Protein 3RCP (pdb70)

CATH classification: 2.30.29.30

InterPro domains:
  IPR001849 Pleckstrin homology domain [PF00169] (1-91)
  IPR001849 Pleckstrin homology domain [PS50003] (1-93)
  IPR001849 Pleckstrin homology domain [SM00233] (1-95)
  IPR011993 PH-like domain superfamily [G3DSA:2.30.29.30] (1-100)
  IPR045188 PH domain containing protein Boi1/Boi2-like [PTHR22902] (1-297)

Structure (mmCIF, N/CA/C/O backbone):
data_3RCP
#
_entry.id   3RCP
#
_cell.length_a   31.025
_cell.length_b   31.025
_cell.length_c   216.690
_cell.angle_alpha   90.00
_cell.angle_beta   90.00
_cell.angle_gamm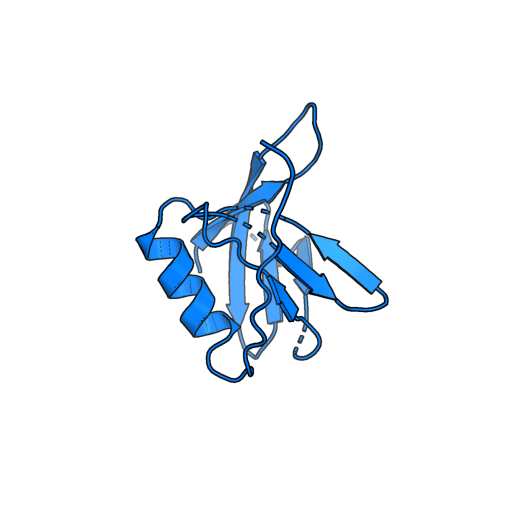a   90.00
#
_symmetry.space_group_name_H-M   'P 41 21 2'
#
loop_
_entity.id
_entity.type
_entity.pdbx_description
1 polymer 'Pleckstrin homology domain-containing family A member 3'
2 non-polymer GLYCEROL
3 water water
#
loop_
_a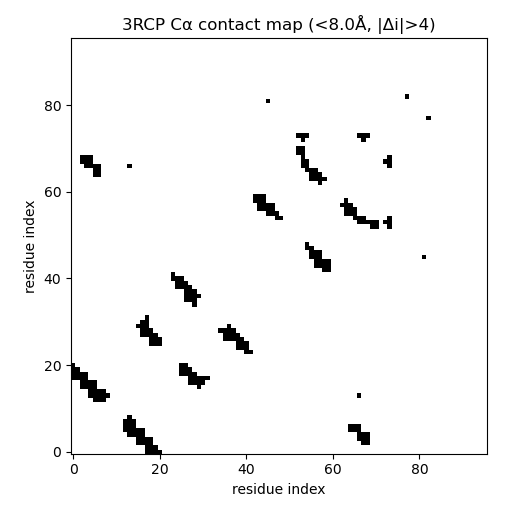tom_site.group_PDB
_atom_site.id
_atom_site.type_symbol
_atom_site.label_atom_id
_atom_site.labe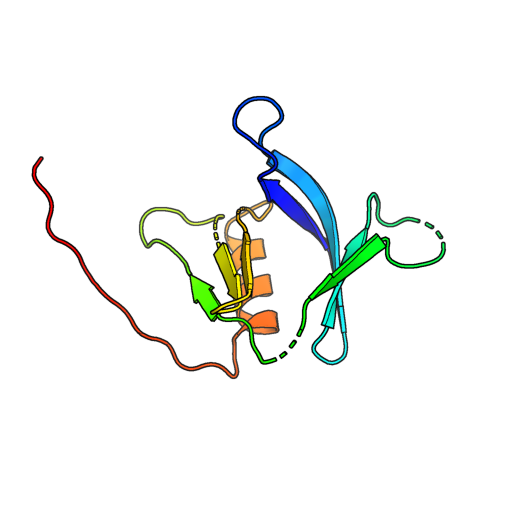l_alt_id
_atom_site.label_comp_id
_atom_site.label_asym_id
_atom_site.label_entity_id
_atom_site.label_seq_id
_atom_site.pdbx_PDB_ins_code
_atom_site.Cartn_x
_atom_site.Cartn_y
_atom_site.Cartn_z
_atom_site.occupancy
_atom_site.B_iso_or_equiv
_atom_site.auth_seq_id
_atom_site.auth_comp_id
_atom_site.auth_asym_id
_atom_site.auth_atom_id
_atom_site.pdbx_PDB_model_num
ATOM 9 N N . GLU A 1 2 ? 5.150 15.890 26.370 1.00 14.95 2 GLU A N 1
ATOM 10 C CA . GLU A 1 2 ? 3.706 15.887 26.422 1.00 18.13 2 GLU A CA 1
ATOM 11 C C . GLU A 1 2 ? 3.107 17.061 25.672 1.00 25.81 2 GLU A C 1
ATOM 12 O O . GLU A 1 2 ? 3.711 18.109 25.564 1.00 28.63 2 GLU A O 1
ATOM 18 N N . GLY A 1 3 ? 1.912 16.867 25.152 1.00 20.41 3 GLY A N 1
ATOM 19 C CA . GLY A 1 3 ? 1.213 17.928 24.474 1.00 23.65 3 GLY A CA 1
ATOM 20 C C . GLY A 1 3 ? 0.041 17.469 23.645 1.00 20.52 3 GLY A C 1
ATOM 21 O O . GLY A 1 3 ? -0.239 16.300 23.544 1.00 20.03 3 GLY A O 1
ATOM 22 N N . VAL A 1 4 ? -0.640 18.431 23.052 1.00 18.59 4 VAL A N 1
ATOM 23 C CA . VAL A 1 4 ? -1.783 18.160 22.217 1.00 17.97 4 VAL A CA 1
ATOM 24 C C . VAL A 1 4 ? -1.293 17.736 20.850 1.00 19.08 4 VAL A C 1
ATOM 25 O O . VAL A 1 4 ? -0.344 18.288 20.343 1.00 20.71 4 VAL A O 1
ATOM 29 N N . LEU A 1 5 ? -1.963 16.753 20.275 1.00 16.23 5 LEU A N 1
ATOM 30 C CA . LEU A 1 5 ? -1.841 16.420 18.874 1.00 16.52 5 LEU A CA 1
ATOM 31 C C . LEU A 1 5 ? -3.261 16.162 18.409 1.00 19.35 5 LEU A C 1
ATOM 32 O O . LEU A 1 5 ? -4.075 15.676 19.170 1.00 23.69 5 LEU A O 1
ATOM 37 N N . TYR A 1 6 ? -3.571 16.491 17.170 1.00 22.44 6 TYR A N 1
ATOM 38 C CA . TYR A 1 6 ? -4.867 16.128 16.661 1.00 23.96 6 TYR A CA 1
ATOM 39 C C . TYR A 1 6 ? -4.787 14.733 16.091 1.00 25.95 6 TYR A C 1
ATOM 40 O O . TYR A 1 6 ? -3.811 14.381 15.461 1.00 23.01 6 TYR A O 1
ATOM 49 N N . LYS A 1 7 ? -5.824 13.949 16.330 1.00 21.94 7 LYS A N 1
ATOM 50 C CA . LYS A 1 7 ? -5.940 12.617 15.775 1.00 25.18 7 LYS A CA 1
ATOM 51 C C . LYS A 1 7 ? -7.042 12.598 14.741 1.00 24.54 7 LYS A C 1
ATOM 52 O O . LYS A 1 7 ? -8.134 13.063 15.000 1.00 26.48 7 LYS A O 1
ATOM 58 N N . TRP A 1 8 ? -6.745 12.067 13.564 1.00 23.01 8 TRP A N 1
ATOM 59 C CA . TRP A 1 8 ? -7.748 11.952 12.516 1.00 21.39 8 TRP A CA 1
ATOM 60 C C . TRP A 1 8 ? -8.753 10.884 12.916 1.00 23.56 8 TRP A C 1
ATOM 61 O O . TRP A 1 8 ? -8.390 9.757 13.189 1.00 25.03 8 TRP A O 1
ATOM 72 N N . THR A 1 9 ? -10.014 11.273 12.989 1.00 20.70 9 THR A N 1
ATOM 73 C CA . THR A 1 9 ? -11.070 10.351 13.343 1.00 19.57 9 THR A CA 1
ATOM 74 C C . THR A 1 9 ? -11.670 9.786 12.072 1.00 26.02 9 THR A C 1
ATOM 75 O O . THR A 1 9 ? -11.564 8.617 11.801 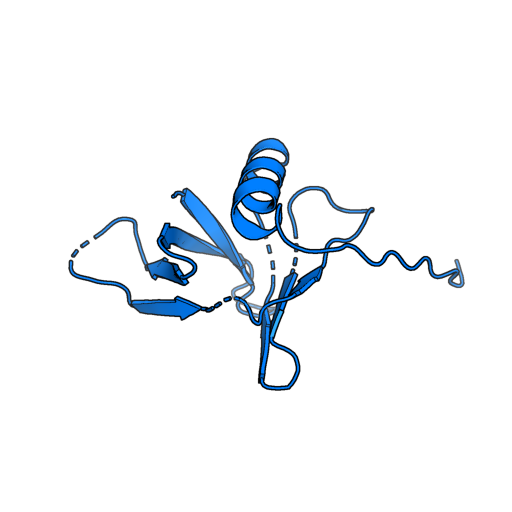1.00 34.09 9 THR A O 1
ATOM 79 N N . ASN A 1 10 ? -12.290 10.643 11.286 1.00 29.50 10 ASN A N 1
ATOM 80 C CA . ASN A 1 10 ? -12.891 10.251 10.033 1.00 22.98 10 ASN A CA 1
ATOM 81 C C . ASN A 1 10 ? -13.305 11.491 9.254 1.00 23.95 10 ASN A C 1
ATOM 82 O O . ASN A 1 10 ? -13.102 12.590 9.699 1.00 23.84 10 ASN A O 1
ATOM 87 N N . TYR A 1 11 ? -13.884 11.300 8.083 1.00 27.34 11 TYR A N 1
ATOM 88 C CA . TYR A 1 11 ? -14.174 12.411 7.191 1.00 26.10 11 TYR A CA 1
ATOM 89 C C . TYR A 1 11 ? -15.166 13.424 7.761 1.00 20.64 11 TYR A C 1
ATOM 90 O O . TYR A 1 11 ? -15.142 14.579 7.383 1.00 25.18 11 TYR A O 1
ATOM 99 N N . LEU A 1 12 ? -16.020 12.978 8.676 1.00 22.68 12 LEU A N 1
ATOM 100 C CA . LEU A 1 12 ? -17.052 13.827 9.280 1.00 24.32 12 LEU A CA 1
ATOM 101 C C . LEU A 1 12 ? -16.595 14.545 10.547 1.00 25.32 12 LEU A C 1
ATOM 102 O O . LEU A 1 12 ? -16.758 15.742 10.675 1.00 27.05 12 LEU A O 1
ATOM 107 N N . THR A 1 13 ? -16.026 13.799 11.481 1.00 26.84 13 THR A N 1
ATOM 108 C CA . THR A 1 13 ? -15.541 14.382 12.726 1.00 26.93 13 THR A CA 1
ATOM 109 C C . THR A 1 13 ? -14.105 14.892 12.634 1.00 24.13 13 THR A C 1
ATOM 110 O O . THR A 1 13 ? -13.680 15.681 13.445 1.00 22.10 13 THR A O 1
ATOM 114 N N . GLY A 1 14 ? -13.379 14.426 11.636 1.00 18.60 14 GLY A N 1
ATOM 115 C CA . GLY A 1 14 ? -12.071 14.952 11.337 1.00 28.02 14 GLY A CA 1
ATOM 116 C C . GLY A 1 14 ? -11.051 14.996 12.453 1.00 25.73 14 GLY A C 1
ATOM 117 O O . GLY A 1 14 ? -10.919 14.083 13.236 1.00 24.62 14 GLY A O 1
ATOM 118 N N . TRP A 1 15 ? -10.297 16.079 12.488 1.00 24.72 15 TRP A N 1
ATOM 119 C CA . TRP A 1 15 ? -9.217 16.208 13.439 1.00 21.36 15 TRP A CA 1
ATOM 120 C C . TRP A 1 15 ? -9.758 16.478 14.828 1.00 22.95 15 TRP A C 1
ATOM 121 O O . TRP A 1 15 ? -10.407 17.472 15.047 1.00 26.98 15 TRP A O 1
ATOM 132 N N . GLN A 1 16 ? -9.469 15.588 15.760 1.00 22.21 16 GLN A N 1
ATOM 133 C CA . GLN A 1 16 ? -9.878 15.777 17.141 1.00 25.33 16 GLN A CA 1
ATOM 134 C C . GLN A 1 16 ? -8.667 15.834 18.067 1.00 24.56 16 GLN A C 1
ATOM 135 O O . GLN A 1 16 ? -7.809 14.981 18.017 1.00 26.22 16 GLN A O 1
ATOM 141 N N . PRO A 1 17 ? -8.614 16.852 18.909 1.00 27.30 17 PRO A N 1
ATOM 142 C CA . PRO A 1 17 ? -7.488 17.049 19.807 1.00 27.92 17 PRO A CA 1
ATOM 143 C C . PRO A 1 17 ? -7.445 16.019 20.927 1.00 24.63 17 PRO A C 1
ATOM 144 O O . PRO A 1 17 ? -8.439 15.674 21.534 1.00 19.16 17 PRO A O 1
ATOM 148 N N . ARG A 1 18 ? -6.251 15.513 21.168 1.00 18.89 18 ARG A N 1
ATOM 149 C CA . ARG A 1 18 ? -6.010 14.618 22.265 1.00 21.45 18 ARG A CA 1
ATOM 150 C C . ARG A 1 18 ? -4.732 15.041 22.959 1.00 19.07 18 ARG A C 1
ATOM 151 O O . ARG A 1 18 ? -3.914 15.731 22.390 1.00 22.21 18 ARG A O 1
ATOM 159 N N . TRP A 1 19 ? -4.585 14.612 24.195 1.00 19.63 19 TRP A N 1
ATOM 160 C CA . TRP A 1 19 ? -3.403 14.887 24.969 1.00 20.48 19 TRP A CA 1
ATOM 161 C C . TRP A 1 19 ? -2.505 13.667 24.888 1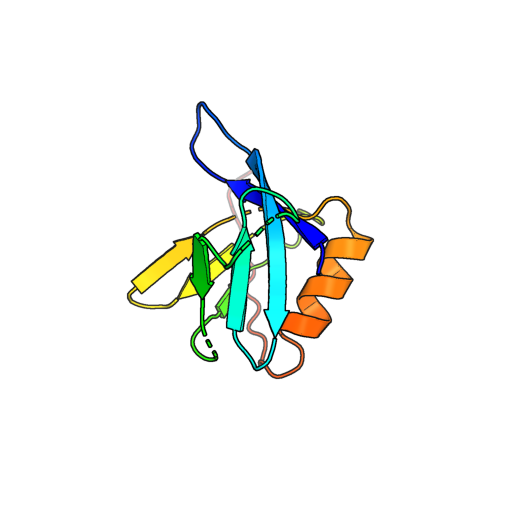.00 20.44 19 TRP A C 1
ATOM 162 O O . TRP A 1 19 ? -2.907 12.583 25.254 1.00 21.40 19 TRP A O 1
ATOM 173 N N . PHE A 1 20 ? -1.288 13.852 24.404 1.00 17.96 20 PHE A N 1
ATOM 174 C CA . PHE A 1 20 ? -0.378 12.736 24.233 1.00 14.93 20 PHE A CA 1
ATOM 175 C C . PHE A 1 20 ? 0.763 12.822 25.2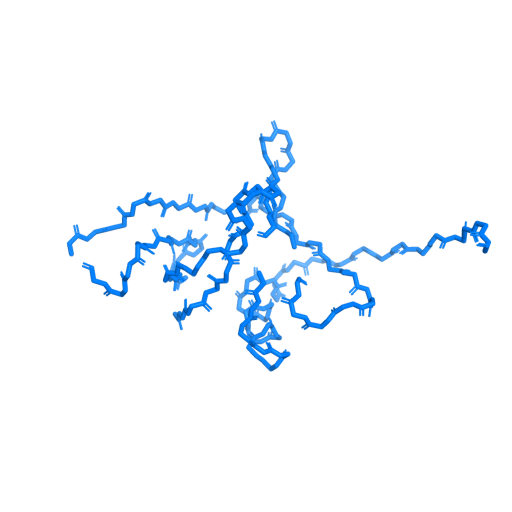25 1.00 19.45 20 PHE A C 1
ATOM 176 O O . PHE A 1 20 ? 1.203 13.896 25.557 1.00 18.65 20 PHE A O 1
ATOM 184 N N . VAL A 1 21 ? 1.238 11.676 25.678 1.00 15.16 21 VAL A N 1
ATOM 185 C CA . VAL A 1 21 ? 2.348 11.634 26.606 1.00 12.74 21 VAL A CA 1
ATOM 186 C C . VAL A 1 21 ? 3.334 10.522 26.253 1.00 17.39 21 VAL A C 1
ATOM 187 O O . VAL A 1 21 ? 2.955 9.383 26.115 1.00 22.30 21 VAL A O 1
ATOM 191 N N . LEU A 1 22 ? 4.595 10.878 26.086 1.00 16.81 22 LEU A N 1
ATOM 192 C CA . LEU A 1 22 ? 5.608 9.903 25.736 1.00 16.80 22 LEU A CA 1
ATOM 193 C C . LEU A 1 22 ? 6.508 9.584 26.918 1.00 23.08 22 LEU A C 1
ATOM 194 O O . LEU A 1 22 ? 7.143 10.458 27.477 1.00 22.35 22 LEU A O 1
ATOM 199 N N . ASP A 1 23 ? 6.551 8.312 27.270 1.00 22.97 23 ASP A N 1
ATOM 200 C CA . ASP A 1 23 ? 7.364 7.839 28.374 1.00 27.43 23 ASP A CA 1
ATOM 201 C C . ASP A 1 23 ? 7.797 6.396 28.195 1.00 26.84 23 ASP A C 1
ATOM 202 O O . ASP A 1 23 ? 6.999 5.539 27.870 1.00 24.26 23 ASP A O 1
ATOM 207 N N . ASN A 1 24 ? 9.081 6.154 28.408 1.00 24.01 24 ASN A N 1
ATOM 208 C CA . ASN A 1 24 ? 9.636 4.817 28.345 1.00 23.79 24 ASN A CA 1
ATOM 209 C C . ASN A 1 24 ? 9.186 4.049 27.106 1.00 20.75 24 ASN A C 1
ATOM 210 O O . ASN A 1 24 ? 8.850 2.885 27.169 1.00 23.72 24 ASN A O 1
ATOM 215 N N . GLY A 1 25 ? 9.198 4.724 25.970 1.00 21.58 25 GLY A N 1
ATOM 216 C CA . GLY A 1 25 ? 8.882 4.092 24.711 1.00 20.23 25 GLY A CA 1
ATOM 217 C C . GLY A 1 25 ? 7.414 3.878 24.439 1.00 22.00 25 GLY A C 1
ATOM 218 O O . GLY A 1 25 ? 7.059 3.270 23.452 1.00 27.21 25 GLY A O 1
ATOM 219 N N . ILE A 1 26 ? 6.566 4.385 25.314 1.00 17.13 26 ILE A N 1
ATOM 220 C CA . ILE A 1 26 ? 5.133 4.255 25.151 1.00 15.56 26 ILE A CA 1
ATOM 221 C C . ILE A 1 26 ? 4.495 5.620 24.920 1.00 19.60 26 ILE A C 1
ATOM 222 O O . ILE A 1 26 ? 4.626 6.515 25.733 1.00 21.14 26 ILE A O 1
ATOM 227 N N . LEU A 1 27 ? 3.810 5.759 23.794 1.00 18.89 27 LEU A N 1
ATOM 228 C CA . LEU A 1 27 ? 3.045 6.953 23.499 1.00 12.19 27 LEU A CA 1
ATOM 229 C C . LEU A 1 27 ? 1.604 6.746 23.953 1.00 17.84 27 LEU A C 1
ATOM 230 O O . LEU A 1 27 ? 0.896 5.975 23.372 1.00 24.79 27 LEU A O 1
ATOM 235 N N . SER A 1 28 ? 1.207 7.441 25.004 1.00 19.97 28 SER A N 1
ATOM 236 C CA . SER A 1 28 ? -0.135 7.344 25.555 1.00 29.69 28 SER A CA 1
ATOM 237 C C . SER A 1 28 ? -0.981 8.557 25.174 1.00 28.61 28 SER A C 1
ATOM 238 O O . SER A 1 28 ? -0.479 9.649 25.009 1.00 23.01 28 SER A O 1
ATOM 241 N N . TYR A 1 29 ? -2.279 8.350 25.049 1.00 26.50 29 TYR A N 1
ATOM 242 C CA . TYR A 1 29 ? -3.161 9.406 24.614 1.00 24.86 29 TYR A CA 1
ATOM 243 C C . TYR A 1 29 ? -4.387 9.514 25.526 1.00 37.32 29 TYR A C 1
ATOM 244 O O . TYR A 1 29 ? -4.967 8.517 25.907 1.00 33.16 29 TYR A O 1
ATOM 253 N N . TYR A 1 30 ? -4.730 10.733 25.919 1.00 32.53 30 TYR A N 1
ATOM 254 C CA . TYR A 1 30 ? -5.839 10.968 26.825 1.00 28.17 30 TYR A CA 1
ATOM 255 C C . TYR A 1 30 ? -6.827 11.975 26.237 1.00 31.67 30 TYR A C 1
ATOM 256 O O . TYR A 1 30 ? -6.496 12.739 25.342 1.00 23.35 30 TYR A O 1
ATOM 265 N N . ASP A 1 31 ? -8.056 11.951 26.738 1.00 27.68 31 ASP A N 1
ATOM 266 C CA . ASP A 1 31 ? -9.073 12.871 26.267 1.00 32.17 31 ASP A CA 1
ATOM 267 C C . ASP A 1 31 ? -8.583 14.290 26.484 1.00 33.77 31 ASP A C 1
ATOM 268 O O . ASP A 1 31 ? -8.702 15.129 25.614 1.00 36.61 31 ASP A O 1
ATOM 273 N N . SER A 1 32 ? -8.040 14.528 27.668 1.00 29.47 32 SER A N 1
ATOM 274 C CA . SER A 1 32 ? -7.624 15.833 28.121 1.00 35.70 32 SER A CA 1
ATOM 275 C C . SER A 1 32 ? -6.461 15.612 29.011 1.00 31.57 32 SER A C 1
ATOM 276 O O . SER A 1 32 ? -6.293 14.552 29.539 1.00 41.81 32 SER A O 1
ATOM 279 N N . GLN A 1 33 ? -5.658 16.626 29.210 1.00 34.39 33 GLN A N 1
ATOM 280 C CA . GLN A 1 33 ? -4.561 16.483 30.127 1.00 43.41 33 GLN A CA 1
ATOM 281 C C . GLN A 1 33 ? -5.009 15.958 31.478 1.00 51.70 33 GLN A C 1
ATOM 282 O O . GLN A 1 33 ? -4.236 15.905 32.405 1.00 48.50 33 GLN A O 1
ATOM 288 N N . ASP A 1 34 ? -6.281 15.626 31.605 1.00 58.89 34 ASP A N 1
ATOM 289 C CA . ASP A 1 34 ? -6.802 15.167 32.882 1.00 55.86 34 ASP A CA 1
ATOM 290 C C . ASP A 1 34 ? -7.741 13.960 32.777 1.00 56.36 34 ASP A C 1
ATOM 291 O O . ASP A 1 34 ? -8.804 13.937 33.385 1.00 65.18 34 ASP A O 1
ATOM 296 N N . LYS A 1 38 ? -5.452 10.093 36.647 1.00 42.08 38 LYS A N 1
ATOM 297 C CA . LYS A 1 38 ? -6.634 9.288 36.416 1.00 48.54 38 LYS A CA 1
ATOM 298 C C . LYS A 1 38 ? -6.293 8.120 35.511 1.00 47.21 38 LYS A C 1
ATOM 299 O O . LYS A 1 38 ? -6.943 7.086 35.539 1.00 40.40 38 LYS A O 1
ATOM 305 N N . GLY A 1 39 ? -5.268 8.288 34.694 1.00 53.74 39 GLY A N 1
ATOM 306 C CA . GLY A 1 39 ? -4.858 7.215 33.815 1.00 51.36 39 GLY A CA 1
ATOM 307 C C . GLY A 1 39 ? -5.208 7.359 32.350 1.00 51.10 39 GLY A C 1
ATOM 308 O O . GLY A 1 39 ? -6.190 7.969 31.968 1.00 54.76 39 GLY A O 1
ATOM 309 N N . SER A 1 40 ? -4.371 6.755 31.527 1.00 47.45 40 SER A N 1
ATOM 310 C CA . SER A 1 40 ? -4.512 6.777 30.067 1.00 45.20 40 SER A CA 1
ATOM 311 C C . SER A 1 40 ? -5.773 6.121 29.528 1.00 46.54 40 SER A C 1
ATOM 312 O O . SER A 1 40 ? -6.350 5.274 30.168 1.00 37.13 40 SER A O 1
ATOM 315 N N . LYS A 1 41 ? -6.180 6.514 28.332 1.00 52.50 41 LYS A N 1
ATOM 316 C CA . LYS A 1 41 ? -7.292 5.843 27.676 1.00 59.12 41 LYS A CA 1
ATOM 317 C C . LYS A 1 41 ? -6.783 5.190 26.422 1.00 53.10 41 LYS A C 1
ATOM 318 O O . LYS A 1 41 ? -7.557 4.825 25.561 1.00 55.80 41 LYS A O 1
ATOM 324 N N . GLY A 1 42 ? -5.472 5.037 26.328 1.00 48.97 42 GLY A N 1
ATOM 325 C CA . GLY A 1 42 ? -4.886 4.395 25.164 1.00 42.71 42 GLY A CA 1
ATOM 326 C C . GLY A 1 42 ? -3.389 4.581 25.069 1.00 35.39 42 GLY A C 1
ATOM 327 O O . GLY A 1 42 ? -2.846 5.483 25.680 1.00 29.42 42 GLY A O 1
ATOM 328 N N . SER A 1 43 ? -2.731 3.714 24.306 1.00 26.59 43 SER A N 1
ATOM 329 C CA . SER A 1 43 ? -1.280 3.811 24.110 1.00 27.70 43 SER A CA 1
ATOM 330 C C . SER A 1 43 ? -0.701 3.042 22.944 1.00 25.06 43 SER A C 1
ATOM 331 O O . SER A 1 43 ? -1.283 2.116 22.486 1.00 34.81 43 SER A O 1
ATOM 334 N N . ILE A 1 44 ? 0.461 3.438 22.458 1.00 27.98 44 ILE A N 1
ATOM 335 C CA . ILE A 1 44 ? 1.136 2.643 21.450 1.00 31.02 44 ILE A CA 1
ATOM 336 C C . ILE A 1 44 ? 2.642 2.454 21.668 1.00 31.22 44 ILE A C 1
ATOM 337 O O . ILE A 1 44 ? 3.326 3.343 22.131 1.00 24.18 44 ILE A O 1
ATOM 342 N N . LYS A 1 45 ? 3.120 1.280 21.295 1.00 28.06 45 LYS A N 1
ATOM 343 C CA . LYS A 1 45 ? 4.515 0.901 21.424 1.00 29.37 45 LYS A CA 1
ATOM 344 C C . LYS A 1 45 ? 5.357 1.483 20.309 1.00 21.66 45 LYS A C 1
ATOM 345 O O . LYS A 1 45 ? 5.308 1.019 19.196 1.00 25.37 45 LYS A O 1
ATOM 359 N N . ALA A 1 47 ? 8.436 1.229 19.749 1.00 23.89 47 ALA A N 1
ATOM 360 C CA . ALA A 1 47 ? 9.472 0.315 19.298 1.00 30.26 47 ALA A CA 1
ATOM 361 C C . ALA A 1 47 ? 9.163 -0.428 18.008 1.00 29.39 47 ALA A C 1
ATOM 362 O O . ALA A 1 47 ? 10.067 -0.803 17.287 1.00 35.85 47 ALA A O 1
ATOM 364 N N . VAL A 1 48 ? 7.889 -0.642 17.726 1.00 20.69 48 VAL A N 1
ATOM 365 C CA . VAL A 1 48 ? 7.476 -1.382 16.545 1.00 25.82 48 VAL A CA 1
ATOM 366 C C . VAL A 1 48 ? 6.800 -0.490 15.520 1.00 30.69 48 VAL A C 1
ATOM 367 O O . VAL A 1 48 ? 6.324 -0.945 14.501 1.00 28.71 48 VAL A O 1
ATOM 371 N N . CYS A 1 49 ? 6.776 0.795 15.825 1.00 31.31 49 CYS A N 1
ATOM 372 C CA . CYS A 1 49 ? 6.105 1.790 15.025 1.00 29.55 49 CYS A CA 1
ATOM 373 C C . CYS A 1 49 ? 6.987 2.486 14.001 1.00 26.49 49 CYS A C 1
ATOM 374 O O . CYS A 1 49 ? 8.129 2.815 14.267 1.00 26.90 49 CYS A O 1
ATOM 377 N N . GLU A 1 50 ? 6.428 2.705 12.826 1.00 21.43 50 GLU A N 1
ATOM 378 C CA . GLU A 1 50 ? 7.100 3.431 11.771 1.00 25.26 50 GLU A CA 1
ATOM 379 C C . GLU A 1 50 ? 6.407 4.785 11.700 1.00 20.52 50 GLU A C 1
ATOM 380 O O . GLU A 1 50 ? 5.241 4.904 12.035 1.00 24.69 50 GLU A O 1
ATOM 386 N N . ILE A 1 51 ? 7.123 5.803 11.277 1.00 17.60 51 ILE A N 1
ATOM 387 C CA . ILE A 1 51 ? 6.540 7.125 11.170 1.00 15.75 51 ILE A CA 1
ATOM 388 C C . ILE A 1 51 ? 6.668 7.654 9.750 1.00 25.40 51 ILE A C 1
ATOM 389 O O . ILE A 1 51 ? 7.751 7.725 9.205 1.00 22.94 51 ILE A O 1
ATOM 394 N N . LYS A 1 52 ? 5.546 8.029 9.162 1.00 22.27 52 LYS A N 1
ATOM 395 C CA . LYS A 1 52 ? 5.554 8.539 7.809 1.00 26.72 52 LYS A CA 1
ATOM 396 C C . LYS A 1 52 ? 5.210 10.015 7.749 1.00 18.60 52 LYS A C 1
ATOM 397 O O . LYS A 1 52 ? 4.294 10.471 8.391 1.00 17.11 52 LYS A O 1
ATOM 403 N N . VAL A 1 53 ? 5.976 10.743 6.956 1.00 17.20 53 VAL A N 1
ATOM 404 C CA . VAL A 1 53 ? 5.781 12.168 6.787 1.00 16.72 53 VAL A CA 1
ATOM 405 C C . VAL A 1 53 ? 5.916 12.583 5.328 1.00 28.48 53 VAL A C 1
ATOM 406 O O . VAL A 1 53 ? 6.852 12.180 4.666 1.00 32.28 53 VAL A O 1
ATOM 410 N N . HIS A 1 54 ? 4.988 13.395 4.851 1.00 21.52 54 HIS A N 1
ATOM 411 C CA . HIS A 1 54 ? 5.006 13.881 3.483 1.00 24.18 54 HIS A CA 1
ATOM 412 C C . HIS A 1 54 ? 5.719 15.218 3.394 1.00 22.58 54 HIS A C 1
ATOM 413 O O . HIS A 1 54 ? 5.499 16.094 4.202 1.00 28.59 54 HIS A O 1
ATOM 420 N N . SER A 1 55 ? 6.588 15.355 2.405 1.00 18.95 55 SER A N 1
ATOM 421 C CA . SER A 1 55 ? 7.343 16.576 2.217 1.00 23.86 55 SER A CA 1
ATOM 422 C C . SER A 1 55 ? 6.447 17.788 2.056 1.00 24.29 55 SER A C 1
ATOM 423 O O . SER A 1 55 ? 6.840 18.888 2.388 1.00 37.35 55 SER A O 1
ATOM 426 N N . ALA A 1 56 ? 5.246 17.568 1.544 1.00 31.49 56 ALA A N 1
ATOM 427 C CA . ALA A 1 56 ? 4.283 18.629 1.298 1.00 42.30 56 ALA A CA 1
ATOM 428 C C . ALA A 1 56 ? 3.648 19.243 2.542 1.00 50.07 56 ALA A C 1
ATOM 429 O O . ALA A 1 56 ? 3.275 20.405 2.518 1.00 50.12 56 ALA A O 1
ATOM 431 N N . ASP A 1 57 ? 3.784 18.493 3.600 1.00 45.06 57 ASP A N 1
ATOM 432 C CA . ASP A 1 57 ? 2.975 19.091 4.655 1.00 41.95 57 ASP A CA 1
ATOM 433 C C . ASP A 1 57 ? 3.761 19.239 5.949 1.00 34.65 57 ASP A C 1
ATOM 434 O O . ASP A 1 57 ? 4.528 18.376 6.308 1.00 33.84 57 ASP A O 1
ATOM 439 N N . ASN A 1 58 ? 3.746 20.137 6.753 1.00 26.00 58 ASN A N 1
ATOM 440 C CA . ASN A 1 58 ? 4.651 20.409 7.862 1.00 23.73 58 ASN A CA 1
ATOM 441 C C . ASN A 1 58 ? 4.158 20.046 9.265 1.00 21.28 58 ASN A C 1
ATOM 442 O O . ASN A 1 58 ? 4.926 20.074 10.205 1.00 27.59 58 ASN A O 1
ATOM 447 N N . THR A 1 59 ? 2.873 19.737 9.367 1.00 25.56 59 THR A N 1
ATOM 448 C CA . THR A 1 59 ? 2.246 19.411 10.639 1.00 25.29 59 THR A CA 1
ATOM 449 C C . THR A 1 59 ? 1.736 17.970 10.758 1.00 21.93 59 THR A C 1
ATOM 450 O O . THR A 1 59 ? 1.652 17.436 11.845 1.00 17.94 59 THR A O 1
ATOM 454 N N . ARG A 1 60 ? 1.404 17.354 9.635 1.00 20.09 60 ARG A N 1
ATOM 455 C CA . ARG A 1 60 ? 0.893 15.999 9.651 1.00 23.85 60 ARG A CA 1
ATOM 456 C C . ARG A 1 60 ? 1.961 14.912 9.685 1.00 19.69 60 ARG A C 1
ATOM 457 O O . ARG A 1 60 ? 3.029 15.065 9.143 1.00 21.31 60 ARG A O 1
ATOM 473 N N . GLU A 1 62 ? 2.087 10.266 10.169 1.00 20.15 62 GLU A N 1
ATOM 474 C CA . GLU A 1 62 ? 1.322 9.033 10.259 1.00 24.50 62 GLU A CA 1
ATOM 475 C C . GLU A 1 62 ? 2.089 7.975 11.045 1.00 26.01 62 GLU A C 1
ATOM 476 O O . GLU A 1 62 ? 3.253 7.730 10.783 1.00 24.73 62 GLU A O 1
ATOM 482 N N . LEU A 1 63 ? 1.424 7.375 12.022 1.00 20.44 63 LEU A N 1
ATOM 483 C CA . LEU A 1 63 ? 2.012 6.329 12.827 1.00 19.28 63 LEU A CA 1
ATOM 484 C C . LEU A 1 63 ? 1.501 5.020 12.261 1.00 25.90 63 LEU A C 1
ATOM 485 O O . LEU A 1 63 ? 0.309 4.801 12.168 1.00 29.96 63 LEU A O 1
ATOM 490 N N . ILE A 1 64 ? 2.422 4.162 11.873 1.00 24.28 64 ILE A N 1
ATOM 491 C CA . ILE A 1 64 ? 2.080 2.890 11.283 1.00 20.69 64 ILE A CA 1
ATOM 492 C C . ILE A 1 64 ? 2.712 1.724 11.990 1.00 20.05 64 ILE A C 1
ATOM 493 O O . ILE A 1 64 ? 3.911 1.645 12.097 1.00 23.52 64 ILE A O 1
ATOM 498 N N . ILE A 1 65 ? 1.894 0.807 12.453 1.00 24.10 65 ILE A N 1
ATOM 499 C CA . ILE A 1 65 ? 2.408 -0.391 13.063 1.00 30.15 65 ILE A CA 1
ATOM 500 C C . ILE A 1 65 ? 2.181 -1.477 12.027 1.00 34.74 65 ILE A C 1
ATOM 501 O O . ILE A 1 65 ? 1.080 -1.963 11.875 1.00 35.16 65 ILE A O 1
ATOM 506 N N . PRO A 1 66 ? 3.232 -1.817 11.291 1.00 37.83 66 PRO A N 1
ATOM 507 C CA . PRO A 1 66 ? 3.132 -2.812 10.228 1.00 38.84 66 PRO A CA 1
ATOM 508 C C . PRO A 1 66 ? 2.461 -4.104 10.683 1.00 35.86 66 PRO A C 1
ATOM 509 O O . PRO A 1 66 ? 2.874 -4.741 11.641 1.00 31.84 66 PRO A O 1
ATOM 513 N N . GLY A 1 67 ? 1.410 -4.465 9.968 1.00 42.36 67 GLY A N 1
ATOM 514 C CA . GLY A 1 67 ? 0.660 -5.668 10.246 1.00 43.88 67 GLY A CA 1
ATOM 515 C C . GLY A 1 67 ? -0.460 -5.485 11.236 1.00 46.72 67 GLY A C 1
ATOM 516 O O . GLY A 1 67 ? -1.305 -6.358 11.383 1.00 48.96 67 GLY A O 1
ATOM 517 N N . GLU A 1 68 ? -0.449 -4.356 11.930 1.00 41.90 68 GLU A N 1
ATOM 518 C CA . GLU A 1 68 ? -1.450 -4.068 12.932 1.00 37.50 68 GLU A CA 1
ATOM 519 C C . GLU A 1 68 ? -2.362 -2.926 12.534 1.00 37.73 68 GLU A C 1
ATOM 520 O O . GLU A 1 68 ? -3.533 -3.139 12.288 1.00 35.66 68 GLU A O 1
ATOM 526 N N . GLN A 1 69 ? -1.833 -1.712 12.476 1.00 33.77 69 GLN A N 1
ATOM 527 C CA . GLN A 1 69 ? -2.664 -0.567 12.135 1.00 40.21 69 GLN A CA 1
ATOM 528 C C . GLN A 1 69 ? -1.945 0.679 11.600 1.00 36.70 69 GLN A C 1
ATOM 529 O O . GLN A 1 69 ? -0.725 0.754 11.590 1.00 27.78 69 GLN A O 1
ATOM 535 N N . HIS A 1 70 ? -2.727 1.660 11.191 1.00 36.01 70 HIS A N 1
ATOM 536 C CA . HIS A 1 70 ? -2.168 2.925 10.768 1.00 41.18 70 HIS A CA 1
ATOM 537 C C . HIS A 1 70 ? -3.032 4.031 11.314 1.00 39.63 70 HIS A C 1
ATOM 538 O O . HIS A 1 70 ? -4.219 3.865 11.513 1.00 46.51 70 HIS A O 1
ATOM 545 N N . PHE A 1 71 ? -2.298 5.197 11.954 1.00 27.51 71 PHE A N 1
ATOM 546 C CA . PHE A 1 71 ? -3.078 6.409 12.103 1.00 31.60 71 PHE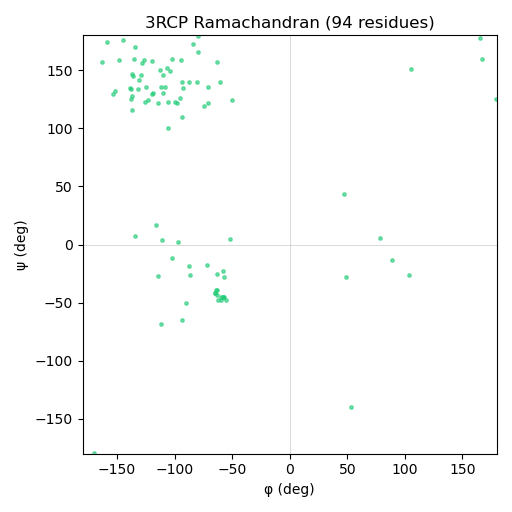 A CA 1
ATOM 547 C C . PHE A 1 71 ? -2.362 7.690 11.680 1.00 31.89 71 PHE A C 1
ATOM 548 O O . PHE A 1 71 ? -1.160 7.820 11.782 1.00 28.36 71 PHE A O 1
ATOM 556 N N . TYR A 1 72 ? -3.292 8.644 11.685 1.00 25.44 72 TYR A N 1
ATOM 557 C CA . TYR A 1 72 ? -2.897 9.936 11.193 1.00 27.36 72 TYR A CA 1
ATOM 558 C C . TYR A 1 72 ? -3.055 11.003 12.261 1.00 27.72 72 TYR A C 1
ATOM 559 O O . TYR A 1 72 ? -4.084 11.160 12.845 1.00 27.89 72 TYR A O 1
ATOM 576 N N . LYS A 1 74 ? -1.669 15.152 13.627 1.00 23.76 74 LYS A N 1
ATOM 577 C CA . LYS A 1 74 ? -1.330 16.482 13.177 1.00 24.85 74 LYS A CA 1
ATOM 578 C C . LYS A 1 74 ? -0.955 17.321 14.372 1.00 28.64 74 LYS A C 1
ATOM 579 O O . LYS A 1 74 ? -1.718 17.411 15.310 1.00 24.77 74 LYS A O 1
ATOM 585 N N . ALA A 1 75 ? 0.225 17.924 14.342 1.00 18.64 75 ALA A N 1
ATOM 586 C CA . ALA A 1 75 ? 0.665 18.752 15.446 1.00 22.01 75 ALA A CA 1
ATOM 587 C C . ALA A 1 75 ? 0.021 20.114 15.355 1.00 24.65 75 ALA A C 1
ATOM 588 O O . ALA A 1 75 ? -0.530 20.475 14.345 1.00 28.67 75 ALA A O 1
ATOM 590 N N . VAL A 1 76 ? 0.102 20.864 16.438 1.00 25.18 76 VAL A N 1
ATOM 591 C CA . VAL A 1 76 ? -0.470 22.191 16.493 1.00 23.70 76 VAL A CA 1
ATOM 592 C C . VAL A 1 76 ? 0.220 23.096 15.494 1.00 28.18 76 VAL A C 1
ATOM 593 O O . VAL A 1 76 ? -0.428 23.851 14.799 1.00 28.25 76 VAL A O 1
ATOM 597 N N . ASN A 1 77 ? 1.540 22.994 15.434 1.00 24.16 77 ASN A N 1
ATOM 598 C CA . ASN A 1 77 ? 2.339 23.747 14.483 1.00 21.76 77 ASN A CA 1
ATOM 599 C C . ASN A 1 77 ? 3.553 22.958 13.982 1.00 26.35 77 ASN A C 1
ATOM 600 O O . ASN A 1 77 ? 3.815 21.854 14.423 1.00 25.80 77 ASN A O 1
ATOM 605 N N . ALA A 1 78 ? 4.280 23.550 13.045 1.00 22.28 78 ALA A N 1
ATOM 606 C CA . ALA A 1 78 ? 5.445 22.925 12.435 1.00 26.00 78 ALA A CA 1
ATOM 607 C C . ALA A 1 78 ? 6.572 22.647 13.416 1.00 25.20 78 ALA A C 1
ATOM 608 O O . ALA A 1 78 ? 7.220 21.624 13.342 1.00 24.28 78 ALA A O 1
ATOM 610 N N . ALA A 1 79 ? 6.796 23.574 14.334 1.00 25.10 79 ALA A N 1
ATOM 611 C CA . ALA A 1 79 ? 7.827 23.429 15.346 1.00 19.95 79 ALA A CA 1
ATOM 612 C C . ALA A 1 79 ? 7.513 22.259 16.276 1.00 24.12 79 ALA A C 1
ATOM 613 O O . ALA A 1 79 ? 8.384 21.497 16.647 1.00 19.29 79 ALA A O 1
ATOM 615 N N . GLU A 1 80 ? 6.250 22.146 16.656 1.00 22.03 80 GLU A N 1
ATOM 616 C CA . GLU A 1 80 ? 5.800 21.076 17.523 1.00 23.60 80 GLU A CA 1
ATOM 617 C C . GLU A 1 80 ? 6.070 19.710 16.900 1.00 20.96 80 GLU A C 1
ATOM 618 O O . GLU A 1 80 ? 6.582 18.814 17.548 1.00 23.43 80 GLU A O 1
ATOM 624 N N . ARG A 1 81 ? 5.705 19.574 15.633 1.00 20.20 81 ARG A N 1
ATOM 625 C CA . ARG A 1 81 ? 5.897 18.328 14.915 1.00 18.51 81 ARG A CA 1
ATOM 626 C C . ARG A 1 81 ? 7.350 17.888 14.956 1.00 18.88 81 ARG A C 1
ATOM 627 O O . ARG A 1 81 ? 7.641 16.748 15.240 1.00 17.05 81 ARG A O 1
ATOM 635 N N . GLN A 1 82 ? 8.259 18.802 14.660 1.00 21.13 82 GLN A N 1
ATOM 636 C CA . GLN A 1 82 ? 9.669 18.473 14.691 1.00 26.54 82 GLN A CA 1
ATOM 637 C C . GLN A 1 82 ? 10.039 17.972 16.077 1.00 19.36 82 GLN A C 1
ATOM 638 O O . GLN A 1 82 ? 10.727 16.995 16.219 1.00 21.37 82 GLN A O 1
ATOM 644 N N . ARG A 1 83 ? 9.566 18.663 17.099 1.00 20.31 83 ARG A N 1
ATOM 645 C CA . ARG A 1 83 ? 9.849 18.269 18.465 1.00 22.53 83 ARG A CA 1
ATOM 646 C C . ARG A 1 83 ? 9.382 16.840 18.712 1.00 26.34 83 ARG A C 1
ATOM 647 O O . ARG A 1 83 ? 10.095 16.047 19.285 1.00 21.83 83 ARG A O 1
ATOM 655 N N . TRP A 1 84 ? 8.178 16.523 18.262 1.00 22.42 84 TRP A N 1
ATOM 656 C CA . TRP A 1 84 ? 7.644 15.181 18.424 1.00 18.53 84 TRP A CA 1
ATOM 657 C C . TRP A 1 84 ? 8.467 14.146 17.632 1.00 16.27 84 TRP A C 1
ATOM 658 O O . TRP A 1 84 ? 8.747 13.072 18.115 1.00 18.96 84 TRP A O 1
ATOM 669 N N . LEU A 1 85 ? 8.861 14.503 16.420 1.00 14.40 85 LEU A N 1
ATOM 670 C CA . LEU A 1 85 ? 9.659 13.630 15.577 1.00 19.08 85 LEU A CA 1
ATOM 671 C C . LEU A 1 85 ? 10.980 13.269 16.233 1.00 19.19 85 LEU A C 1
ATOM 672 O O . LEU A 1 85 ? 11.384 12.132 16.217 1.00 19.53 85 LEU A O 1
ATOM 677 N N . VAL A 1 86 ? 11.649 14.254 16.808 1.00 23.63 86 VAL A N 1
ATOM 678 C CA . VAL A 1 86 ? 12.917 13.993 17.460 1.00 19.85 86 VAL A CA 1
ATOM 679 C C . VAL A 1 86 ? 12.703 13.041 18.625 1.00 21.32 86 VAL A C 1
ATOM 680 O O . VAL A 1 86 ? 13.401 12.065 18.768 1.00 22.47 86 VAL A O 1
ATOM 684 N N . ALA A 1 87 ? 11.709 13.332 19.447 1.00 18.72 87 ALA A N 1
ATOM 685 C CA . ALA A 1 87 ? 11.425 12.486 20.589 1.00 22.97 87 ALA A CA 1
ATOM 686 C C . ALA A 1 87 ? 10.995 11.082 20.206 1.00 19.00 87 ALA A C 1
ATOM 687 O O . ALA A 1 87 ? 11.373 10.136 20.844 1.00 24.54 87 ALA A O 1
ATOM 689 N N . LEU A 1 88 ? 10.195 10.961 19.157 1.00 21.09 88 LEU A N 1
ATOM 690 C CA . LEU A 1 88 ? 9.612 9.674 18.761 1.00 14.46 88 LEU A CA 1
ATOM 691 C C . LEU A 1 88 ? 10.476 8.822 17.843 1.00 22.73 88 LEU A C 1
ATOM 692 O O . LEU A 1 88 ? 10.323 7.602 17.797 1.00 25.82 88 LEU A O 1
ATOM 697 N N . GLY A 1 89 ? 11.340 9.489 17.094 1.00 20.81 89 GLY A N 1
ATOM 698 C CA . GLY A 1 89 ? 12.055 8.862 16.016 1.00 24.31 89 GLY A CA 1
ATOM 699 C C . GLY A 1 89 ? 13.542 9.084 15.845 1.00 20.35 89 GLY A C 1
ATOM 700 O O . GLY A 1 89 ? 14.074 8.658 14.876 1.00 20.06 89 GLY A O 1
ATOM 701 N N . SER A 1 90 ? 14.201 9.747 16.777 1.00 20.50 90 SER A N 1
ATOM 702 C CA . SER A 1 90 ? 15.637 9.944 16.660 1.00 23.99 90 SER A CA 1
ATOM 703 C C . SER A 1 90 ? 16.442 8.634 16.546 1.00 24.93 90 SER A C 1
ATOM 704 O O . SER A 1 90 ? 17.553 8.638 16.060 1.00 27.72 90 SER A O 1
ATOM 707 N N . SER A 1 91 ? 15.888 7.529 17.016 1.00 22.83 91 SER A N 1
ATOM 708 C CA . SER A 1 91 ? 16.600 6.249 17.069 1.00 28.95 91 SER A CA 1
ATOM 709 C C . SER A 1 91 ? 16.276 5.365 15.884 1.00 28.68 91 SER A C 1
ATOM 710 O O . SER A 1 91 ? 16.727 4.247 15.790 1.00 28.67 91 SER A O 1
ATOM 713 N N . LYS A 1 92 ? 15.458 5.872 14.989 1.00 18.81 92 LYS A N 1
ATOM 714 C CA . LYS A 1 92 ? 14.985 5.090 13.875 1.00 24.89 92 LYS A CA 1
ATOM 715 C C . LYS A 1 92 ? 15.768 5.490 12.640 1.00 20.13 92 LYS A C 1
ATOM 716 O O . LYS A 1 92 ? 16.307 6.567 12.587 1.00 22.43 92 LYS A O 1
ATOM 722 N N . ALA A 1 93 ? 15.766 4.623 11.643 1.00 24.51 93 ALA A N 1
ATOM 723 C CA . ALA A 1 93 ? 16.405 4.915 10.375 1.00 23.69 93 ALA A CA 1
ATOM 724 C C . ALA A 1 93 ? 15.338 5.477 9.469 1.00 29.53 93 ALA A C 1
ATOM 725 O O . ALA A 1 93 ? 14.175 5.250 9.678 1.00 26.32 93 ALA A O 1
ATOM 727 N N . SER A 1 94 ? 15.748 6.199 8.445 1.00 22.88 94 SER A N 1
ATOM 728 C CA . SER A 1 94 ? 14.802 6.757 7.514 1.00 20.78 94 SER A CA 1
ATOM 729 C C . SER A 1 94 ?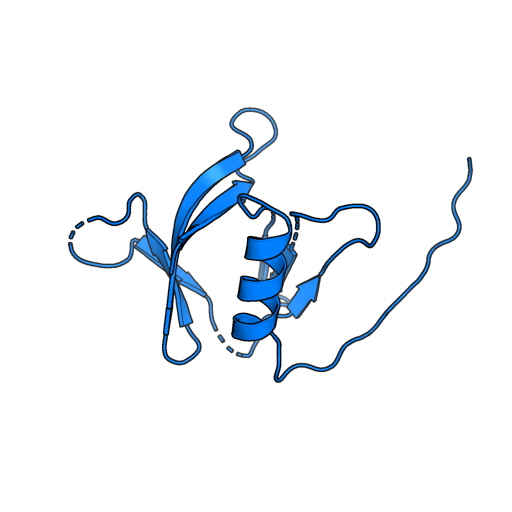 14.921 6.120 6.139 1.00 30.79 94 SER A C 1
ATOM 730 O O . SER A 1 94 ? 15.985 5.680 5.737 1.00 31.30 94 SER A O 1
ATOM 733 N N . LEU A 1 95 ? 13.802 6.086 5.437 1.00 22.68 95 LEU A N 1
ATOM 734 C CA . LEU A 1 95 ? 13.718 5.559 4.100 1.00 25.03 95 LEU A CA 1
ATOM 735 C C . LEU A 1 95 ? 12.863 6.545 3.346 1.00 27.06 95 LEU A C 1
ATOM 736 O O . LEU A 1 95 ? 11.705 6.715 3.652 1.00 27.39 95 LEU A O 1
ATOM 741 N N . THR A 1 96 ? 13.448 7.190 2.357 1.00 23.31 96 THR A N 1
ATOM 742 C CA . THR A 1 96 ? 12.746 8.179 1.571 1.00 25.01 96 THR A CA 1
ATOM 743 C C . THR A 1 96 ? 12.434 7.689 0.159 1.00 26.42 96 THR A C 1
ATOM 744 O O . THR A 1 96 ? 13.274 7.108 -0.506 1.00 25.23 96 THR A O 1
ATOM 748 N N . ASP A 1 97 ? 11.210 7.937 -0.282 1.00 26.42 97 ASP A N 1
ATOM 749 C CA . ASP A 1 97 ? 10.777 7.573 -1.618 1.00 33.50 97 ASP A CA 1
ATOM 750 C C . ASP A 1 97 ? 10.160 8.792 -2.265 1.00 32.52 97 ASP A C 1
ATOM 751 O O . ASP A 1 97 ? 9.525 9.597 -1.604 1.00 30.38 97 ASP A O 1
ATOM 756 N N . THR A 1 98 ? 10.351 8.915 -3.564 1.00 20.99 98 THR A N 1
ATOM 757 C CA . THR A 1 98 ? 9.771 10.003 -4.308 1.00 26.26 98 THR A CA 1
ATOM 758 C C . THR A 1 98 ? 8.958 9.398 -5.437 1.00 27.05 98 THR A C 1
ATOM 759 O O . THR A 1 98 ? 9.409 8.484 -6.093 1.00 22.97 98 THR A O 1
ATOM 763 N N . ARG A 1 99 ? 7.756 9.916 -5.642 1.00 22.91 99 ARG A N 1
ATOM 764 C CA . ARG A 1 99 ? 6.836 9.434 -6.661 1.00 28.55 99 ARG A CA 1
ATOM 765 C C . ARG A 1 99 ? 6.509 10.523 -7.673 1.00 29.28 99 ARG A C 1
ATOM 766 O O . ARG A 1 99 ? 6.148 11.622 -7.291 1.00 26.00 99 ARG A O 1
ATOM 774 N N . LEU A 1 100 ? 6.627 10.208 -8.957 1.00 23.07 100 LEU A N 1
ATOM 775 C CA . LEU A 1 100 ? 6.281 11.125 -10.036 1.00 22.77 100 LEU A CA 1
ATOM 776 C C . LEU A 1 100 ? 4.855 10.794 -10.458 1.00 23.99 100 LEU A C 1
ATOM 777 O O . LEU A 1 100 ? 4.552 9.660 -10.763 1.00 24.84 100 LEU A O 1
ATOM 782 N N . VAL A 1 101 ? 3.978 11.785 -10.460 1.00 20.67 101 VAL A N 1
ATOM 783 C CA . VAL A 1 101 ? 2.577 11.564 -10.798 1.00 23.33 101 VAL A CA 1
ATOM 784 C C . VAL A 1 101 ? 2.035 12.498 -11.880 1.00 25.65 101 VAL A C 1
ATOM 785 O O . VAL A 1 101 ? 2.530 13.577 -12.084 1.00 24.06 101 VAL A O 1
ATOM 789 N N . PRO A 1 102 ? 0.997 12.069 -12.568 1.00 27.82 102 PRO A N 1
ATOM 790 C CA . PRO A 1 102 ? 0.419 12.904 -13.608 1.00 32.70 102 PRO A CA 1
ATOM 791 C C . PRO A 1 102 ? -0.072 14.205 -13.013 1.00 34.12 102 PRO A C 1
ATOM 792 O O . PRO A 1 102 ? -0.618 14.196 -11.921 1.00 37.20 102 PRO A O 1
ATOM 796 N N . ARG A 1 103 ? 0.135 15.300 -13.725 1.00 36.01 103 ARG A N 1
ATOM 797 C CA . ARG A 1 103 ? -0.325 16.605 -13.296 1.00 42.51 103 ARG A CA 1
ATOM 798 C C . ARG A 1 103 ? -1.779 16.759 -13.741 1.00 50.62 103 ARG A C 1
ATOM 799 O O . ARG A 1 103 ? -2.688 16.929 -12.931 1.00 54.38 103 ARG A O 1
#

Nearest PDB structures (foldseek):
  3rcp-assembly1_A  TM=1.011E+00  e=5.611E-16  Homo sapiens
  8t0d-assembly1_A  TM=6.729E-01  e=3.985E-03  Mus musculus
  8fso-assembly1_A  TM=6.678E-01  e=1.119E-02  Mus musculus
  3g9w-assembly2_B  TM=6.316E-01  e=1.329E-02  Mus musculus
  6vgu-assembly1_A  TM=6.692E-01  e=3.730E-02  Mus musculus

GO terms:
  GO:0005515 protein binding (F, IPI)
  GO:0140104 molecular carrier activity (F, EXP)
  GO:0000139 Golgi membrane (C, TAS)
  GO:0006661 phosphatidylinositol biosynthetic process (P, TAS)
  GO:0042802 identical protein binding (F, IPI)
  GO:0005794 Golgi apparatus (C, IDA)
  GO:0070273 phosphatidylinositol-4-phosphate binding (F, IDA)

Secondary structure (DSSP, 8-state):
-EEEEEE--TTT-EEEEEEEEETTEEEEESS-----S-EE----EE---TT-S---EEETTTEEE---SSHHHHHHHHHHHHTTS-----------

B-factor: mean 32.31, std 12.4, range [11.72, 81.82]

Foldseek 3Di:
DAWWWWQDDPVVGTDIWGWDDDPFKIFTHNDVDPDTPDIDGVQWDDDDDPPDQFKWIDRPPPDMTMGHPDNVVNVVVCCVNPVPHDDDDDDDDDDD

Radius of gyration: 14.16 Å; Cα contacts (8 Å, |Δi|>4): 136; chains: 1; bounding box: 34×29×50 Å

Solvent-accessible surface area: 7339 Å² total

Sequence (96 aa):
EGVLYKWTNYLTGWQPRWFVLDNGILSYYDSQDKGSKGSIKAVCEIKVHSADNTRELIIPGEQHFYKAVNAAERQRWLVALGSSKASLTDTRLVPR

Organism: Homo sapiens (NCBI:txid9606)